Protein AF-A0A846ZXM2-F1 (afdb_monomer_lite)

Radius of gyration: 19.59 Å; chains: 1; bounding box: 48×29×40 Å

Secondary structure (DSSP, 8-state):
--GGGTS-HHHHHHHHHHHHHHHHHHHHHHHHHHHH----S-HHHHHHHHHTT--HHHHHHHT-

Structure (mmCIF, N/CA/C/O backbone):
data_AF-A0A846ZXM2-F1
#
_entry.id   AF-A0A846ZXM2-F1
#
loop_
_atom_site.group_PDB
_atom_site.id
_atom_site.type_symbol
_atom_site.label_atom_id
_atom_site.label_alt_id
_atom_site.label_comp_id
_atom_site.label_asym_id
_atom_site.label_entity_id
_atom_site.label_seq_id
_atom_site.pdbx_PDB_ins_code
_atom_site.Cartn_x
_atom_site.Cartn_y
_atom_site.Cartn_z
_atom_site.occupancy
_atom_site.B_iso_or_equiv
_atom_site.auth_seq_id
_atom_site.auth_comp_id
_atom_site.auth_asym_id
_atom_site.auth_atom_id
_atom_site.pdbx_PDB_model_num
ATOM 1 N N . MET A 1 1 ? 19.835 5.562 -14.749 1.00 53.91 1 MET A N 1
ATOM 2 C CA . MET A 1 1 ? 19.084 6.579 -13.988 1.00 53.91 1 MET A CA 1
ATOM 3 C C . MET A 1 1 ? 18.131 5.864 -13.060 1.00 53.91 1 MET A C 1
ATOM 5 O O . MET A 1 1 ? 17.559 4.851 -13.456 1.00 53.91 1 MET A O 1
ATOM 9 N N . ASN A 1 2 ? 18.048 6.314 -11.812 1.00 64.06 2 ASN A N 1
ATOM 10 C CA . ASN A 1 2 ? 17.148 5.727 -10.835 1.00 64.06 2 ASN A CA 1
ATOM 11 C C . ASN A 1 2 ? 15.735 6.223 -11.172 1.00 64.06 2 ASN A C 1
ATOM 13 O O . ASN A 1 2 ? 15.450 7.401 -10.992 1.00 64.06 2 ASN A O 1
ATOM 17 N N . ARG A 1 3 ? 14.858 5.356 -11.701 1.00 66.88 3 ARG A N 1
ATOM 18 C CA . ARG A 1 3 ? 13.491 5.749 -12.122 1.00 66.88 3 ARG A CA 1
ATOM 19 C C . ARG A 1 3 ? 12.670 6.390 -10.996 1.00 66.88 3 ARG A C 1
ATOM 21 O O . ARG A 1 3 ? 11.684 7.057 -11.270 1.00 66.88 3 ARG A O 1
ATOM 28 N N . ALA A 1 4 ? 13.070 6.187 -9.742 1.00 64.19 4 ALA A N 1
ATOM 29 C CA . ALA A 1 4 ? 12.446 6.809 -8.582 1.00 64.19 4 ALA A CA 1
ATOM 30 C C . ALA A 1 4 ? 12.598 8.343 -8.543 1.00 64.19 4 ALA A C 1
ATOM 32 O O . ALA A 1 4 ? 11.767 9.000 -7.932 1.00 64.19 4 ALA A O 1
ATOM 33 N N . GLU A 1 5 ? 13.619 8.914 -9.190 1.00 71.81 5 GLU A N 1
ATOM 34 C CA . GLU A 1 5 ? 13.848 10.369 -9.215 1.00 71.81 5 GLU A CA 1
ATOM 35 C C . GLU A 1 5 ? 12.995 11.092 -10.274 1.00 71.81 5 GLU A C 1
ATOM 37 O O . GLU A 1 5 ? 12.845 12.309 -10.219 1.00 71.81 5 GLU A O 1
ATOM 42 N N . GLU A 1 6 ? 12.407 10.350 -11.219 1.00 81.88 6 GLU A N 1
ATOM 43 C CA . GLU A 1 6 ? 11.611 10.886 -12.335 1.00 81.88 6 GLU A CA 1
ATOM 44 C C . GLU A 1 6 ? 10.099 10.872 -12.062 1.00 81.88 6 GLU A C 1
ATOM 46 O O . GLU A 1 6 ? 9.334 11.503 -12.789 1.00 81.88 6 GLU A O 1
ATOM 51 N N . TYR A 1 7 ? 9.658 10.160 -11.022 1.00 88.19 7 TYR A N 1
ATOM 52 C CA . TYR A 1 7 ? 8.245 9.940 -10.736 1.00 88.19 7 TYR A CA 1
ATOM 53 C C . TYR A 1 7 ? 7.810 10.590 -9.428 1.00 88.19 7 TYR A C 1
ATOM 55 O O . TYR A 1 7 ? 8.447 10.461 -8.384 1.00 88.19 7 TYR A O 1
ATOM 63 N N . THR A 1 8 ? 6.632 11.205 -9.457 1.00 94.12 8 THR A N 1
ATOM 64 C CA . THR A 1 8 ? 5.900 11.554 -8.242 1.00 94.12 8 THR A CA 1
ATOM 65 C C . THR A 1 8 ? 5.547 10.286 -7.448 1.00 94.12 8 THR A C 1
ATOM 67 O O . THR A 1 8 ? 5.408 9.199 -8.020 1.00 94.12 8 THR A O 1
ATOM 70 N N . PRO A 1 9 ? 5.287 10.386 -6.132 1.00 91.88 9 PRO A N 1
ATOM 71 C CA . PRO A 1 9 ? 4.870 9.230 -5.335 1.00 91.88 9 PRO A CA 1
ATOM 72 C C . PRO A 1 9 ? 3.644 8.490 -5.897 1.00 91.88 9 PRO A C 1
ATOM 74 O O . PRO A 1 9 ? 3.532 7.273 -5.763 1.00 91.88 9 PRO A O 1
ATOM 77 N N . ALA A 1 10 ? 2.714 9.210 -6.533 1.00 92.12 10 ALA A N 1
ATOM 78 C CA . ALA A 1 10 ? 1.545 8.608 -7.169 1.00 92.12 10 ALA A CA 1
ATOM 79 C C . ALA A 1 10 ? 1.920 7.786 -8.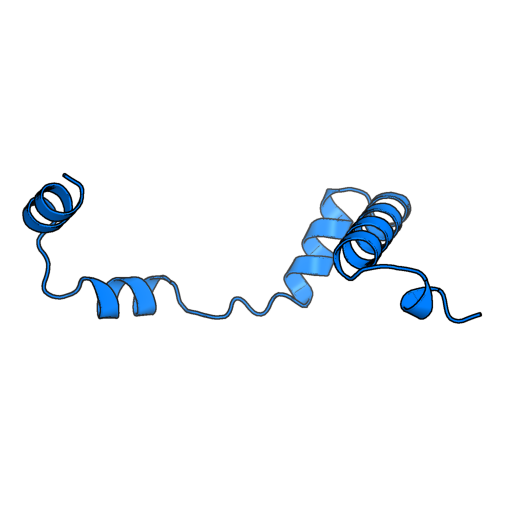412 1.00 92.12 10 ALA A C 1
ATOM 81 O O . ALA A 1 10 ? 1.398 6.686 -8.600 1.00 92.12 10 ALA A O 1
ATOM 82 N N . GLU A 1 11 ? 2.846 8.286 -9.227 1.00 94.25 11 GLU A N 1
ATOM 83 C CA . GLU A 1 11 ? 3.356 7.581 -10.405 1.00 94.25 11 GLU A CA 1
ATOM 84 C C . GLU A 1 11 ? 4.166 6.344 -10.014 1.00 94.25 11 GLU A C 1
ATOM 86 O O . GLU A 1 11 ? 3.972 5.288 -10.614 1.00 94.25 11 GLU A O 1
ATOM 91 N N . ILE A 1 12 ? 4.967 6.418 -8.944 1.00 93.88 12 ILE A N 1
ATOM 92 C CA . ILE A 1 12 ? 5.673 5.253 -8.386 1.00 93.88 12 ILE A CA 1
ATOM 93 C C . ILE A 1 12 ? 4.674 4.167 -7.967 1.00 93.88 12 ILE A C 1
ATOM 95 O O . ILE A 1 12 ? 4.834 3.005 -8.343 1.00 93.88 12 ILE A O 1
ATOM 99 N N . ARG A 1 13 ? 3.607 4.528 -7.234 1.00 91.69 13 ARG A N 1
ATOM 100 C CA . ARG A 1 13 ? 2.565 3.566 -6.824 1.00 91.69 13 ARG A CA 1
ATOM 101 C C . ARG A 1 1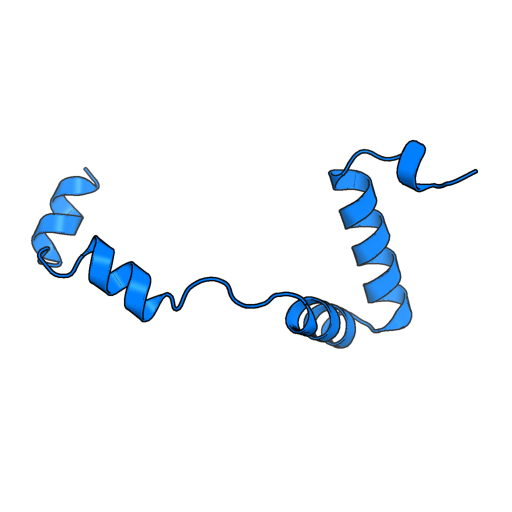3 ? 1.871 2.927 -8.022 1.00 91.69 13 ARG A C 1
ATOM 103 O O . ARG A 1 13 ? 1.642 1.720 -8.020 1.00 91.69 13 ARG A O 1
ATOM 110 N N . ARG A 1 14 ? 1.552 3.717 -9.050 1.00 94.25 14 ARG A N 1
ATOM 111 C CA . ARG A 1 14 ? 0.896 3.217 -10.264 1.00 94.25 14 ARG A CA 1
ATOM 112 C C . ARG A 1 14 ? 1.801 2.262 -11.041 1.00 94.25 14 ARG A C 1
ATOM 114 O O . ARG A 1 14 ? 1.362 1.166 -11.371 1.00 94.25 14 ARG A O 1
ATOM 121 N N . ALA A 1 15 ? 3.060 2.638 -11.256 1.00 94.62 15 ALA A N 1
ATOM 122 C CA . ALA A 1 15 ? 4.042 1.790 -11.926 1.00 94.62 15 ALA A CA 1
ATOM 123 C C . ALA A 1 15 ? 4.292 0.480 -11.157 1.00 94.62 15 ALA A C 1
ATOM 125 O O . ALA A 1 15 ? 4.340 -0.589 -11.763 1.00 94.62 15 ALA A O 1
ATOM 126 N N . GLY A 1 16 ? 4.386 0.545 -9.824 1.00 93.56 16 GLY A N 1
ATOM 127 C CA . GLY A 1 16 ? 4.502 -0.637 -8.969 1.00 93.56 16 GLY A CA 1
ATOM 128 C C . GLY A 1 16 ? 3.282 -1.556 -9.066 1.00 93.56 16 GLY A C 1
ATOM 129 O O . GLY A 1 16 ? 3.431 -2.763 -9.241 1.00 93.56 16 GLY A O 1
ATOM 130 N N . TRP A 1 17 ? 2.071 -0.992 -9.030 1.00 95.25 17 TRP A N 1
ATOM 131 C CA . TRP A 1 17 ? 0.831 -1.752 -9.205 1.00 95.25 17 TRP A CA 1
ATOM 132 C C . TRP A 1 17 ? 0.745 -2.433 -10.574 1.00 95.25 17 TRP A C 1
ATOM 134 O O . TRP A 1 17 ? 0.388 -3.608 -10.657 1.00 95.25 17 TRP A O 1
ATOM 144 N N . ASP A 1 18 ? 1.089 -1.722 -11.648 1.00 96.38 18 ASP A N 1
ATOM 145 C CA . ASP A 1 18 ? 1.075 -2.276 -13.001 1.00 96.38 18 ASP A CA 1
ATOM 146 C C . ASP A 1 18 ? 2.099 -3.413 -13.154 1.00 96.38 18 ASP A C 1
ATOM 148 O O . ASP A 1 18 ? 1.758 -4.467 -13.691 1.00 96.38 18 ASP A O 1
ATOM 152 N N . ALA A 1 19 ? 3.301 -3.264 -12.587 1.00 96.88 19 ALA A N 1
ATOM 153 C CA . ALA A 1 19 ? 4.316 -4.318 -12.571 1.00 96.88 19 ALA A CA 1
ATOM 154 C C . ALA A 1 19 ? 3.874 -5.562 -11.776 1.00 96.88 19 ALA A C 1
ATOM 156 O O . ALA A 1 19 ? 4.074 -6.691 -12.228 1.00 96.88 19 ALA A O 1
ATOM 157 N N . LEU A 1 20 ? 3.241 -5.373 -10.613 1.00 96.69 20 LEU A N 1
ATOM 158 C CA . LEU A 1 20 ? 2.727 -6.475 -9.795 1.00 96.69 20 LEU A CA 1
ATOM 159 C C . LEU A 1 20 ? 1.595 -7.225 -10.503 1.00 96.69 20 LEU A C 1
ATOM 161 O O . LEU A 1 20 ? 1.608 -8.455 -10.539 1.00 96.69 20 LEU A O 1
ATOM 165 N N . LYS A 1 21 ? 0.638 -6.505 -11.100 1.00 97.19 21 LYS A N 1
ATOM 166 C CA . LYS A 1 21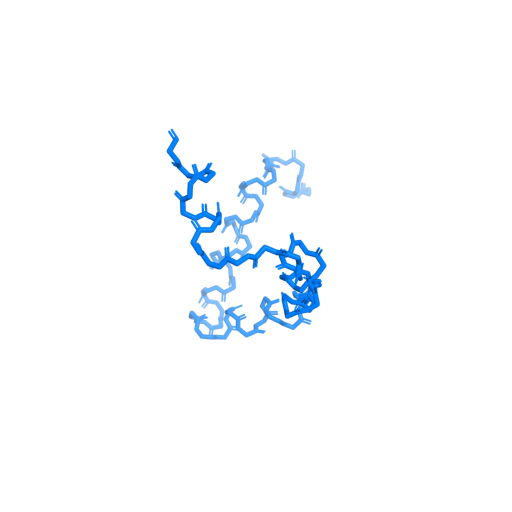 ? -0.452 -7.118 -11.874 1.00 97.19 21 LYS A CA 1
ATOM 167 C C . LYS A 1 21 ? 0.066 -7.921 -13.065 1.00 97.19 21 LYS A C 1
ATOM 169 O O . LYS A 1 21 ? -0.437 -9.018 -13.282 1.00 97.19 21 LYS A O 1
ATOM 174 N N . ASP A 1 22 ? 1.034 -7.391 -13.816 1.00 97.81 22 ASP A N 1
ATOM 175 C CA . ASP A 1 22 ? 1.610 -8.072 -14.986 1.00 97.81 22 ASP A CA 1
ATOM 176 C C . ASP A 1 22 ? 2.262 -9.406 -14.601 1.00 97.81 22 ASP A C 1
ATOM 178 O O . ASP A 1 22 ? 2.105 -10.408 -15.295 1.00 97.81 22 ASP A O 1
ATOM 182 N N . LYS A 1 23 ? 2.969 -9.445 -13.464 1.00 98.31 23 LYS A N 1
ATOM 183 C CA . LYS A 1 23 ? 3.724 -10.634 -13.042 1.00 98.31 23 LYS A CA 1
ATOM 184 C C . LYS A 1 23 ? 2.934 -11.633 -12.214 1.00 98.31 23 LYS A C 1
ATOM 186 O O . LYS A 1 23 ? 3.190 -12.829 -12.322 1.00 98.31 23 LYS A O 1
ATOM 191 N N . LEU A 1 24 ? 2.011 -11.168 -11.379 1.00 97.50 24 LEU A N 1
ATOM 192 C CA . LEU A 1 24 ? 1.337 -12.002 -10.379 1.00 97.50 24 LEU A CA 1
ATOM 193 C C . LEU A 1 24 ? -0.168 -12.155 -10.637 1.00 97.50 24 LEU A C 1
ATOM 195 O O . LEU A 1 24 ? -0.843 -12.916 -9.938 1.00 97.50 24 LEU A O 1
ATOM 199 N N . GLY A 1 25 ? -0.716 -11.414 -11.602 1.00 97.00 25 GLY A N 1
ATOM 200 C CA . GLY A 1 25 ? -2.155 -11.234 -11.742 1.00 97.00 25 GLY A CA 1
ATOM 201 C C . GLY A 1 25 ? -2.757 -10.446 -10.573 1.00 97.00 25 GLY A C 1
ATOM 202 O O . GLY A 1 25 ? -2.109 -10.157 -9.568 1.00 97.00 25 GLY A O 1
ATOM 203 N N . ILE A 1 26 ? -4.042 -10.103 -10.686 1.00 96.19 26 ILE A N 1
ATOM 204 C CA . ILE A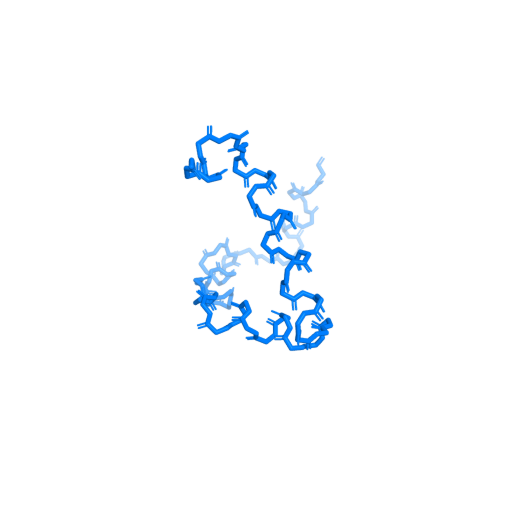 1 26 ? -4.749 -9.264 -9.700 1.00 96.19 26 ILE A CA 1
ATOM 205 C C . ILE A 1 26 ? -4.718 -9.895 -8.299 1.00 96.19 26 ILE A C 1
ATOM 207 O O . ILE A 1 26 ? -4.384 -9.228 -7.322 1.00 96.19 26 ILE A O 1
ATOM 211 N N . ALA A 1 27 ? -5.035 -11.189 -8.196 1.00 96.19 27 ALA A N 1
ATOM 212 C CA . ALA A 1 27 ? -5.105 -11.880 -6.909 1.00 96.19 27 ALA A CA 1
ATOM 213 C C . ALA A 1 27 ? -3.729 -12.020 -6.235 1.00 96.19 27 ALA A C 1
ATOM 215 O O . ALA A 1 27 ? -3.626 -11.878 -5.017 1.00 96.19 27 ALA A O 1
ATOM 216 N N . GLY A 1 28 ? -2.674 -12.286 -7.012 1.00 96.75 28 GLY A N 1
ATOM 217 C CA . GLY A 1 28 ? -1.309 -12.381 -6.494 1.00 96.75 28 GLY A CA 1
ATOM 218 C C . GLY A 1 28 ? -0.757 -11.022 -6.069 1.00 96.75 28 GLY A C 1
ATOM 219 O O . GLY A 1 28 ? -0.173 -10.916 -4.994 1.00 96.75 28 GLY A O 1
ATOM 220 N N . ALA A 1 29 ? -1.021 -9.972 -6.852 1.00 96.69 29 ALA A N 1
ATOM 221 C CA . ALA A 1 29 ? -0.641 -8.601 -6.518 1.00 96.69 29 ALA A CA 1
ATOM 222 C C . ALA A 1 29 ? -1.289 -8.115 -5.211 1.00 96.69 29 ALA A C 1
ATOM 224 O O . ALA A 1 29 ? -0.605 -7.549 -4.362 1.00 96.69 29 ALA A O 1
ATOM 225 N N . LEU A 1 30 ? -2.586 -8.380 -5.010 1.00 93.44 30 LEU A N 1
ATOM 226 C CA . LEU A 1 30 ? -3.282 -8.026 -3.767 1.00 93.44 30 LEU A CA 1
ATOM 227 C C . LEU A 1 30 ? -2.711 -8.766 -2.555 1.00 93.44 30 LEU A C 1
ATOM 229 O O . LEU A 1 30 ? -2.437 -8.137 -1.539 1.00 93.44 30 LEU A O 1
ATOM 233 N N . LYS A 1 31 ? -2.482 -10.082 -2.665 1.00 93.31 31 LYS A N 1
ATOM 234 C CA . LYS A 1 31 ? -1.859 -10.860 -1.581 1.00 93.31 31 LYS A CA 1
ATOM 235 C C . LYS A 1 31 ? -0.461 -10.353 -1.245 1.00 93.31 31 LYS A C 1
ATOM 237 O O . LYS A 1 31 ? -0.120 -10.292 -0.073 1.00 93.31 31 LYS A O 1
ATOM 242 N N . PHE A 1 32 ? 0.330 -9.994 -2.257 1.00 93.69 32 PHE A N 1
ATOM 243 C CA . PHE A 1 32 ? 1.651 -9.409 -2.052 1.00 93.69 32 PHE A CA 1
ATOM 244 C C . PHE A 1 32 ? 1.554 -8.109 -1.248 1.00 93.69 32 PHE A C 1
ATOM 246 O O . PHE A 1 32 ? 2.239 -7.974 -0.245 1.00 93.69 32 PHE A O 1
ATOM 253 N N . ILE A 1 33 ? 0.662 -7.187 -1.623 1.00 91.62 33 ILE A N 1
ATOM 254 C CA . ILE A 1 33 ? 0.460 -5.934 -0.876 1.00 91.62 33 ILE A CA 1
ATOM 255 C C . ILE A 1 33 ? 0.035 -6.225 0.572 1.00 91.62 33 ILE A C 1
ATOM 257 O O . ILE A 1 33 ? 0.637 -5.692 1.499 1.00 91.62 33 ILE A O 1
ATOM 261 N N . GLN A 1 34 ? -0.912 -7.145 0.776 1.00 88.06 34 GLN A N 1
ATOM 262 C CA . GLN A 1 34 ? -1.396 -7.549 2.103 1.00 88.06 34 GLN A CA 1
ATOM 263 C C . GLN A 1 34 ? -0.315 -8.137 3.023 1.00 88.06 34 GLN A C 1
ATOM 265 O O . GLN A 1 34 ? -0.494 -8.140 4.235 1.00 88.06 34 GLN A O 1
ATOM 270 N N . GLN A 1 35 ? 0.796 -8.654 2.487 1.00 87.69 35 GLN A N 1
ATOM 271 C CA . GLN A 1 35 ? 1.913 -9.136 3.310 1.00 87.69 35 GLN A CA 1
ATOM 272 C C . GLN A 1 35 ? 2.701 -7.997 3.968 1.00 87.69 35 GLN A C 1
ATOM 274 O O . GLN A 1 35 ? 3.352 -8.223 4.986 1.00 87.69 35 GLN A O 1
ATOM 279 N N . TYR A 1 36 ? 2.660 -6.800 3.379 1.00 83.31 36 TYR A N 1
ATOM 280 C CA . TYR A 1 36 ? 3.390 -5.617 3.841 1.00 83.31 36 TYR A CA 1
ATOM 281 C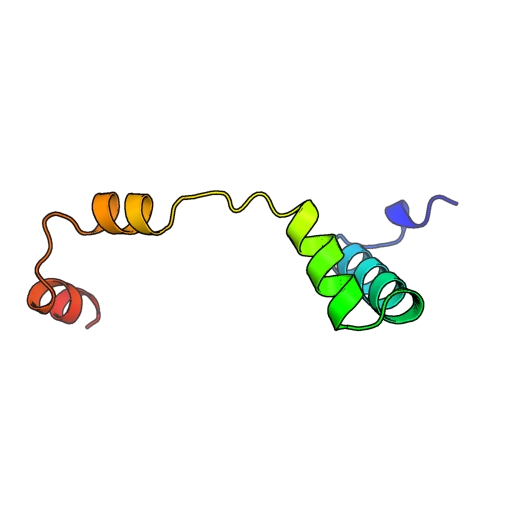 C . TYR A 1 36 ? 2.470 -4.534 4.399 1.00 83.31 36 TYR A C 1
ATOM 283 O O . TYR A 1 36 ? 2.932 -3.672 5.141 1.00 83.31 36 TYR A O 1
ATOM 291 N N . GLU A 1 37 ? 1.175 -4.590 4.092 1.00 77.25 37 GLU A N 1
ATOM 292 C CA . GLU A 1 37 ? 0.156 -3.937 4.900 1.00 77.25 37 GLU A CA 1
ATOM 293 C C . GLU A 1 37 ? 0.062 -4.692 6.229 1.00 77.25 37 GLU A C 1
ATOM 295 O O . GLU A 1 37 ? -0.758 -5.590 6.421 1.00 77.25 37 GLU A O 1
ATOM 300 N N . SER A 1 38 ? 0.913 -4.321 7.186 1.00 66.75 38 SER A N 1
ATOM 301 C CA . SER A 1 38 ? 0.514 -4.442 8.580 1.00 66.75 38 SER A CA 1
ATOM 302 C C . SER A 1 38 ? -0.789 -3.666 8.687 1.00 66.75 38 SER A C 1
ATOM 304 O O . SER A 1 38 ? -0.784 -2.454 8.483 1.00 66.75 38 SER A O 1
ATOM 306 N N . GLY A 1 39 ? -1.906 -4.357 8.914 1.00 65.19 39 GLY A N 1
ATOM 307 C CA . GLY A 1 39 ? -3.133 -3.699 9.335 1.00 65.19 39 GLY A CA 1
ATOM 308 C C . GLY A 1 39 ? -2.805 -2.947 10.615 1.00 65.19 39 GLY A C 1
ATOM 309 O O . GLY A 1 39 ? -2.793 -3.535 11.695 1.00 65.19 39 GLY A O 1
ATOM 310 N N . GLU A 1 40 ? -2.415 -1.687 10.473 1.00 63.31 40 GLU A N 1
ATOM 311 C CA . GLU A 1 40 ? -2.291 -0.783 11.589 1.00 63.31 40 GLU A CA 1
ATOM 312 C C . GLU A 1 40 ? -3.720 -0.505 12.024 1.00 63.31 40 GLU A C 1
ATOM 314 O O . GLU A 1 40 ? -4.592 -0.178 11.222 1.00 63.31 40 GLU A O 1
ATOM 319 N N . ASP A 1 41 ? -3.941 -0.735 13.306 1.00 63.88 41 ASP A N 1
ATOM 320 C CA . ASP A 1 41 ? -5.188 -0.531 14.014 1.00 63.88 41 ASP A CA 1
ATOM 321 C C . ASP A 1 41 ? -6.183 -1.690 13.921 1.00 63.88 41 ASP A C 1
ATOM 323 O O . ASP A 1 41 ? -6.888 -1.946 12.943 1.00 63.88 41 ASP A O 1
ATOM 327 N N . ASP A 1 42 ? -6.301 -2.371 15.061 1.00 79.25 42 ASP A N 1
ATOM 328 C CA . ASP A 1 42 ? -7.489 -3.130 15.408 1.00 79.25 42 ASP A CA 1
ATOM 329 C C . ASP A 1 42 ? -8.680 -2.163 15.364 1.00 79.25 42 ASP A C 1
ATOM 331 O O . ASP A 1 42 ? -8.97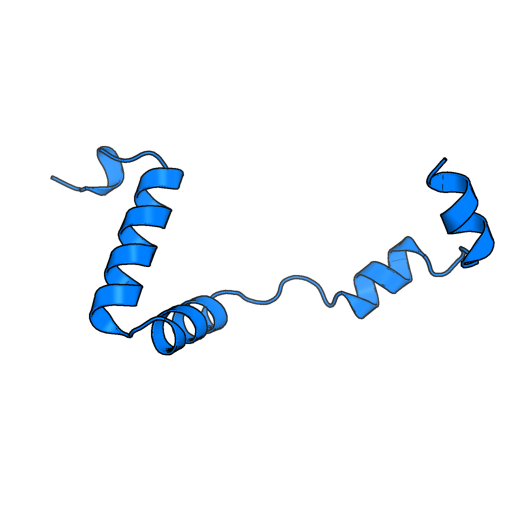3 -1.453 16.328 1.00 79.25 42 ASP A O 1
ATOM 335 N N . TYR A 1 43 ? -9.367 -2.127 14.220 1.00 79.19 43 TYR A N 1
ATOM 336 C CA . TYR A 1 43 ? -10.546 -1.291 14.019 1.00 79.19 43 TYR A CA 1
ATOM 337 C C . TYR A 1 43 ? -11.590 -1.514 15.119 1.00 79.19 43 TYR A C 1
ATOM 339 O O . TYR A 1 43 ? -12.325 -0.593 15.469 1.00 79.19 43 TYR A O 1
ATOM 347 N N . SER A 1 44 ? -11.645 -2.708 15.721 1.00 80.69 44 SER A N 1
ATOM 348 C CA . SER A 1 44 ? -12.543 -2.974 16.846 1.00 80.69 44 SER A CA 1
ATOM 349 C C . SER A 1 44 ? -12.126 -2.205 18.098 1.00 80.69 44 SER A C 1
ATOM 351 O O . SER A 1 44 ? -13.005 -1.697 18.799 1.00 80.69 44 SER A O 1
ATOM 353 N N . LYS A 1 45 ? -10.819 -2.083 18.371 1.00 86.69 45 LYS A N 1
ATOM 354 C CA . LYS A 1 45 ? -10.291 -1.207 19.432 1.00 86.69 45 LYS A CA 1
ATOM 355 C C . LYS A 1 45 ? -10.544 0.257 19.107 1.00 86.69 45 LYS A C 1
ATOM 357 O O . LYS A 1 45 ? -11.194 0.919 19.907 1.00 86.69 45 LYS A O 1
ATOM 362 N N . LEU A 1 46 ? -10.149 0.724 17.921 1.00 87.19 46 LEU A N 1
ATOM 363 C CA . LEU A 1 46 ? -10.327 2.122 17.512 1.00 87.19 46 LEU A CA 1
ATOM 364 C C . LEU A 1 46 ? -11.802 2.549 17.570 1.00 87.19 46 LEU A C 1
ATOM 366 O O . LEU A 1 46 ? -12.150 3.570 18.157 1.00 87.19 46 LEU A O 1
ATOM 370 N N . ARG A 1 47 ? -12.708 1.730 17.022 1.00 87.25 47 ARG A N 1
ATOM 371 C CA . ARG A 1 47 ? -14.157 1.962 17.093 1.00 87.25 47 ARG A CA 1
ATOM 372 C C . ARG A 1 47 ? -14.640 2.043 18.538 1.00 87.25 47 ARG A C 1
ATOM 374 O O . ARG A 1 47 ? -15.529 2.836 18.838 1.00 87.25 47 ARG A O 1
ATOM 381 N N . ARG A 1 48 ? -14.125 1.181 19.417 1.00 89.38 48 ARG A N 1
ATOM 382 C CA . ARG A 1 48 ? -14.515 1.173 20.827 1.00 89.38 48 ARG A CA 1
ATOM 383 C C . ARG A 1 48 ? -14.018 2.443 21.516 1.00 89.38 48 ARG A C 1
ATOM 385 O O . ARG A 1 48 ? -14.839 3.118 22.109 1.00 89.38 48 ARG A O 1
ATOM 392 N N . GLU A 1 49 ? -12.763 2.839 21.340 1.00 91.25 49 GLU A N 1
ATOM 393 C CA . GLU A 1 49 ? -12.231 4.098 21.888 1.00 91.25 49 GLU A CA 1
ATOM 394 C C . GLU A 1 49 ? -13.018 5.332 21.423 1.00 91.25 49 GLU A C 1
ATOM 396 O O . GLU A 1 49 ? -13.352 6.196 22.232 1.00 91.25 49 GLU A O 1
ATOM 401 N N . LEU A 1 50 ? -13.373 5.396 20.137 1.00 90.88 50 LEU A N 1
ATOM 402 C CA . LEU A 1 50 ? -14.099 6.536 19.572 1.00 90.88 50 LEU A CA 1
ATOM 403 C C . LEU A 1 50 ? -15.561 6.623 20.035 1.00 90.88 50 LEU A C 1
ATOM 405 O O . LEU A 1 50 ? -16.092 7.726 20.152 1.00 90.88 50 LEU A O 1
ATOM 409 N N . TYR A 1 51 ? -16.222 5.485 20.274 1.00 92.12 51 TYR A N 1
ATOM 410 C CA . TYR A 1 51 ? -17.686 5.432 20.400 1.00 92.12 51 TYR A CA 1
ATOM 411 C C . TYR A 1 51 ? -18.207 4.661 21.619 1.00 92.12 51 TYR A C 1
ATOM 413 O O . TYR A 1 51 ? -19.411 4.443 21.718 1.00 92.12 51 TYR A O 1
ATOM 421 N N . GLU A 1 52 ? -17.357 4.254 22.567 1.00 90.88 52 GLU A N 1
ATOM 422 C CA . GLU A 1 52 ? -17.760 3.496 23.768 1.00 90.88 52 GLU A CA 1
ATOM 423 C C . GLU A 1 52 ? -18.895 4.172 24.552 1.00 90.88 52 GLU A C 1
ATOM 425 O O . GLU A 1 52 ? -19.750 3.495 25.121 1.00 90.88 52 GLU A O 1
ATOM 430 N N . LYS A 1 53 ? -18.922 5.508 24.559 1.00 91.00 53 LYS A N 1
ATOM 431 C CA . LYS A 1 53 ? -19.890 6.310 25.320 1.00 91.00 53 LYS A CA 1
ATOM 432 C C . LYS A 1 53 ? -21.090 6.778 24.497 1.00 91.00 53 LYS A C 1
ATOM 434 O O . LYS A 1 53 ? -22.037 7.314 25.069 1.00 91.00 53 LYS A O 1
ATOM 439 N N . ASP A 1 54 ? -21.059 6.591 23.182 1.00 89.56 54 ASP A N 1
ATOM 440 C CA . ASP A 1 54 ? -22.105 7.069 22.285 1.00 89.56 54 ASP A CA 1
ATOM 441 C C . ASP A 1 54 ? -23.149 5.968 22.049 1.00 89.56 54 ASP A C 1
ATOM 443 O O . ASP A 1 54 ? -22.827 4.840 21.667 1.00 89.56 54 ASP A O 1
ATOM 447 N N . LYS A 1 55 ? -24.440 6.293 22.203 1.00 90.81 55 LYS A N 1
ATOM 448 C CA . LYS A 1 55 ? -25.494 5.439 21.641 1.00 90.81 55 LYS A CA 1
ATOM 449 C C . LYS A 1 55 ? -25.599 5.693 20.145 1.00 90.81 55 LYS A C 1
ATOM 451 O O . LYS A 1 55 ? -25.373 6.800 19.662 1.00 90.81 55 LYS A O 1
ATOM 456 N N . VAL A 1 56 ? -26.063 4.684 19.412 1.00 86.75 56 VAL A N 1
ATOM 457 C CA . VAL A 1 56 ? -26.318 4.789 17.964 1.00 86.75 56 VAL A CA 1
ATOM 458 C C . VAL A 1 56 ? -27.199 6.002 17.636 1.00 86.75 56 VAL A C 1
ATOM 460 O O . VAL A 1 56 ? -26.916 6.735 16.694 1.00 86.75 56 VAL A O 1
ATOM 463 N N . SER A 1 57 ? -28.219 6.277 18.454 1.00 90.62 57 SER A N 1
ATOM 464 C CA . SER A 1 57 ? -29.095 7.445 18.302 1.00 90.62 57 SER A CA 1
ATOM 465 C C . SER A 1 57 ? -28.367 8.788 18.382 1.00 90.62 57 SER A C 1
ATOM 467 O O . SER A 1 57 ? -28.801 9.753 17.759 1.00 90.62 57 SER A O 1
ATOM 469 N N . ASP A 1 58 ? -27.287 8.867 19.155 1.00 89.19 58 ASP A N 1
ATOM 470 C CA . ASP A 1 58 ? -26.529 10.100 19.359 1.00 89.19 58 ASP A CA 1
ATOM 471 C C . ASP A 1 58 ? -25.549 10.332 18.207 1.00 89.19 58 ASP A C 1
ATOM 473 O O . ASP A 1 58 ? -25.393 11.464 17.754 1.00 89.19 58 ASP A O 1
ATOM 477 N N . LEU A 1 59 ? -24.994 9.256 17.640 1.00 88.06 59 LEU A N 1
ATOM 478 C CA . LEU A 1 59 ? -24.208 9.313 16.403 1.00 88.06 59 LEU A CA 1
ATOM 479 C C . LEU A 1 59 ? -25.037 9.851 15.232 1.00 88.06 59 LEU A C 1
ATOM 481 O O . LEU A 1 59 ? -24.583 10.742 14.519 1.00 88.06 59 LEU A O 1
ATOM 485 N N . PHE A 1 60 ? -26.284 9.391 15.084 1.00 89.62 60 PHE A N 1
ATOM 486 C CA . PHE A 1 60 ? -27.193 9.890 14.045 1.00 89.62 60 PHE A CA 1
ATOM 487 C C . PHE A 1 60 ? -27.470 11.394 14.150 1.00 89.62 60 PHE A C 1
ATOM 489 O O . PHE A 1 60 ? -27.662 12.052 13.130 1.00 89.62 60 PHE A O 1
ATOM 496 N N . LYS A 1 61 ? -27.485 11.955 15.365 1.00 90.94 61 LYS A N 1
ATOM 497 C CA . LYS A 1 61 ? -27.670 13.400 15.569 1.00 90.94 61 LYS A CA 1
ATOM 498 C C . LYS A 1 61 ? -26.432 14.208 15.173 1.00 90.94 61 LYS A C 1
ATOM 500 O O . LYS A 1 61 ? -26.602 15.328 14.718 1.00 90.94 61 LYS A O 1
ATOM 505 N N . LYS A 1 62 ? -25.222 13.649 15.323 1.00 84.75 62 LYS A N 1
ATOM 506 C CA . LYS A 1 62 ? -23.943 14.297 14.961 1.00 84.75 62 LYS A CA 1
ATOM 507 C C . LYS A 1 62 ? -23.688 14.355 13.444 1.00 84.75 62 LYS A C 1
ATOM 509 O O . LYS A 1 62 ? -22.807 15.088 13.017 1.00 84.75 62 LYS A O 1
ATOM 514 N N . MET A 1 63 ? -24.406 13.562 12.644 1.00 84.88 63 MET A N 1
ATOM 515 C CA . MET A 1 63 ? -24.261 13.513 11.178 1.00 84.88 63 MET A CA 1
ATOM 516 C C . MET A 1 63 ? -25.134 14.533 10.427 1.00 84.88 63 MET A C 1
ATOM 518 O O . MET A 1 63 ? -25.028 14.629 9.205 1.00 84.88 63 MET A O 1
ATOM 522 N N . LYS A 1 64 ? -26.026 15.234 11.133 1.00 62.31 64 LYS A N 1
ATOM 523 C CA . LYS A 1 64 ? -26.837 16.333 10.597 1.00 62.31 64 LYS A CA 1
ATOM 524 C C . LYS A 1 64 ? -26.157 17.668 10.850 1.00 62.31 64 LYS A C 1
ATOM 526 O O . LYS A 1 64 ? -26.362 18.556 9.998 1.00 62.31 64 LYS A O 1
#

Foldseek 3Di:
DPVVVVDDPVRVVVVLLVVLCVPQNPVGSVVVVVVVPPVPDPVVVVVCVVDVPPDPVRVVVVVD

Sequence (64 aa):
MNRAEEYTPAEIRRAGWDALKDKLGIAGALKFIQQYESGEDDYSKLRRELYEKDKVSDLFKKMK

pLDDT: mean 86.73, std 10.91, range [53.91, 98.31]